Protein AF-K0IDJ7-F1 (afdb_monomer)

Foldseek 3Di:
DLVVLLVQLLVLLVQLLVQADPPHDPVSVVCCVVRNDLVNSVVSNVVSVVVPDDLVSSVVSLVCCVDPPVNVVSVVDPSSVVRSVVSVCVSVCVVVVVVVVVVVVVVVVVVVPDDD

Secondary structure (DSSP, 8-state):
-HHHHHHHHHHHHHHHHH---TT--HHHHHHHHHH-SHHHHHHHHHHHHHTT--HHHHHHHHHHHHH-GGGHHHHH-HHHHHHHHHHHHHHHTHHHHHHHHHHHHHHHHTGGG---

Solvent-accessible surface area (backbone atoms only — not comparable to full-atom values): 6571 Å² total; per-residue (Å²): 112,49,68,58,38,54,54,48,42,52,52,44,51,53,52,40,27,65,57,77,61,93,84,52,49,76,65,53,52,54,48,38,74,74,54,45,42,70,72,48,41,51,54,50,43,53,52,31,36,77,60,68,42,50,72,67,58,55,52,50,48,52,51,44,54,76,66,40,76,94,33,50,73,51,65,72,33,65,67,24,44,52,44,47,49,56,50,49,36,61,71,73,39,53,58,62,51,51,55,53,48,49,53,53,54,52,64,52,55,63,63,73,69,69,76,131

Structure (mmCIF, N/CA/C/O backbone):
data_AF-K0IDJ7-F1
#
_entry.id   AF-K0IDJ7-F1
#
loop_
_atom_site.group_PDB
_atom_site.id
_atom_site.type_symbol
_atom_site.label_atom_id
_atom_site.label_alt_id
_atom_site.label_comp_id
_atom_site.label_asym_id
_atom_site.label_entity_id
_atom_site.label_seq_id
_atom_site.pdbx_PDB_ins_code
_atom_site.Cartn_x
_atom_site.Cartn_y
_atom_site.Cartn_z
_atom_site.occupancy
_atom_site.B_iso_or_equiv
_atom_site.auth_seq_id
_atom_site.auth_comp_id
_atom_site.auth_asym_id
_atom_site.auth_atom_id
_atom_site.pdbx_PDB_model_num
ATOM 1 N N . MET A 1 1 ? 12.637 -15.366 -9.726 1.00 86.69 1 MET A N 1
ATOM 2 C CA . MET A 1 1 ? 12.960 -14.101 -9.028 1.00 86.69 1 MET A CA 1
ATOM 3 C C . MET A 1 1 ? 11.822 -13.086 -9.115 1.00 86.69 1 MET A C 1
ATOM 5 O O . MET A 1 1 ? 11.269 -12.787 -8.072 1.00 86.69 1 MET A O 1
ATOM 9 N N . LYS A 1 2 ? 11.365 -12.645 -10.300 1.00 92.25 2 LYS A N 1
ATOM 10 C CA . LYS A 1 2 ? 10.222 -11.705 -10.437 1.00 92.25 2 LYS A CA 1
ATOM 11 C C . LYS A 1 2 ? 8.928 -12.134 -9.718 1.00 92.25 2 LYS A C 1
ATOM 13 O O . LYS A 1 2 ? 8.312 -11.321 -9.044 1.00 92.25 2 LYS A O 1
ATOM 18 N N . ALA A 1 3 ? 8.552 -13.414 -9.793 1.00 94.44 3 ALA A N 1
ATOM 19 C CA . ALA A 1 3 ? 7.359 -13.933 -9.110 1.00 94.44 3 ALA A CA 1
ATOM 20 C C . ALA A 1 3 ? 7.382 -13.703 -7.586 1.00 94.44 3 ALA A C 1
ATOM 22 O O . ALA A 1 3 ? 6.355 -13.385 -6.996 1.00 94.44 3 ALA A O 1
ATOM 23 N N . TRP A 1 4 ? 8.565 -13.798 -6.969 1.00 96.88 4 TRP A N 1
ATOM 24 C CA . TRP A 1 4 ? 8.740 -13.502 -5.548 1.00 96.88 4 TRP A CA 1
ATOM 25 C C . TRP A 1 4 ? 8.500 -12.016 -5.252 1.00 96.88 4 TRP A C 1
ATOM 27 O O . TRP A 1 4 ? 7.821 -11.694 -4.284 1.00 96.88 4 TRP A O 1
ATOM 37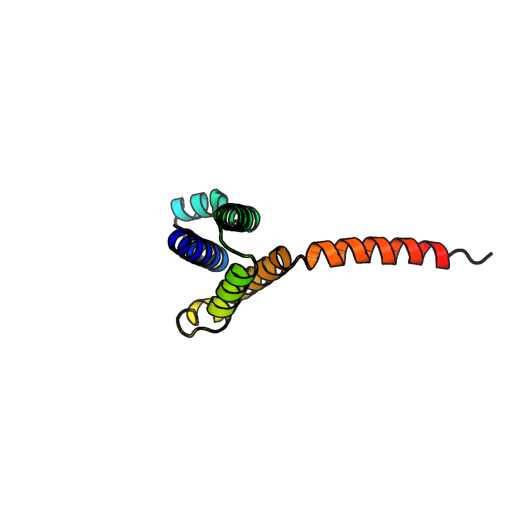 N N . HIS A 1 5 ? 8.985 -11.117 -6.116 1.00 96.94 5 HIS A N 1
ATOM 38 C CA . HIS A 1 5 ? 8.742 -9.677 -5.985 1.00 96.94 5 HIS A CA 1
ATOM 39 C C . HIS A 1 5 ? 7.260 -9.318 -6.170 1.00 96.94 5 HIS A C 1
ATOM 41 O O . HIS A 1 5 ? 6.736 -8.508 -5.415 1.00 96.94 5 HIS A O 1
ATOM 47 N N . LEU A 1 6 ? 6.545 -9.960 -7.102 1.00 97.44 6 LEU A N 1
ATOM 48 C CA . LEU A 1 6 ? 5.096 -9.762 -7.260 1.00 97.44 6 LEU A CA 1
ATOM 49 C C . LEU A 1 6 ? 4.315 -10.202 -6.014 1.00 97.44 6 LEU A C 1
ATOM 51 O O . LEU A 1 6 ? 3.447 -9.476 -5.530 1.00 97.44 6 LEU A O 1
ATOM 55 N N . GLU A 1 7 ? 4.659 -11.363 -5.453 1.00 97.50 7 GLU A N 1
ATOM 56 C CA . GLU A 1 7 ? 4.070 -11.835 -4.197 1.00 97.50 7 GLU A CA 1
ATOM 57 C C . GLU A 1 7 ? 4.396 -10.885 -3.031 1.00 97.50 7 GLU A C 1
ATOM 59 O O . GLU A 1 7 ? 3.547 -10.608 -2.179 1.00 97.50 7 GLU A O 1
ATOM 64 N N . HIS A 1 8 ? 5.621 -10.358 -2.995 1.00 97.62 8 HIS A N 1
ATOM 65 C CA . HIS A 1 8 ? 6.058 -9.412 -1.977 1.00 97.62 8 HIS A CA 1
ATOM 66 C C . HIS A 1 8 ? 5.314 -8.069 -2.066 1.00 97.62 8 HIS A C 1
ATOM 68 O O . HIS A 1 8 ? 4.894 -7.542 -1.030 1.00 97.62 8 HIS A O 1
ATOM 74 N N . VAL A 1 9 ? 5.060 -7.561 -3.277 1.00 97.62 9 VAL A N 1
ATOM 75 C CA . VAL A 1 9 ? 4.222 -6.373 -3.507 1.00 97.62 9 VAL A CA 1
ATOM 76 C C . VAL A 1 9 ? 2.812 -6.603 -2.974 1.00 97.62 9 VAL A C 1
ATOM 78 O O . VAL A 1 9 ? 2.331 -5.804 -2.171 1.00 97.62 9 VAL A O 1
ATOM 81 N N . GLU A 1 10 ? 2.168 -7.716 -3.338 1.00 97.62 10 GLU A N 1
ATOM 82 C CA . GLU A 1 10 ? 0.815 -8.031 -2.864 1.00 97.62 10 GLU A CA 1
ATOM 83 C C . GLU A 1 10 ? 0.757 -8.103 -1.330 1.00 97.62 10 GLU A C 1
ATOM 85 O O . GLU A 1 10 ? -0.087 -7.452 -0.710 1.00 97.62 10 GLU A O 1
ATOM 90 N N . LYS A 1 11 ? 1.708 -8.792 -0.685 1.00 96.62 11 LYS A N 1
ATOM 91 C CA . LYS A 1 11 ? 1.800 -8.851 0.787 1.00 96.62 11 LYS A CA 1
ATOM 92 C C . LYS A 1 11 ? 2.016 -7.481 1.420 1.00 96.62 11 LYS A C 1
ATOM 94 O O . LYS A 1 11 ? 1.413 -7.178 2.453 1.00 96.62 11 LYS A O 1
ATOM 99 N N . THR A 1 12 ? 2.872 -6.659 0.822 1.00 96.69 12 THR A N 1
ATOM 100 C CA . THR A 1 12 ? 3.170 -5.310 1.310 1.00 96.69 12 THR A CA 1
ATOM 101 C C . THR A 1 12 ? 1.919 -4.437 1.278 1.00 96.69 12 THR A C 1
ATOM 103 O O . THR A 1 12 ? 1.613 -3.789 2.284 1.00 96.69 12 THR A O 1
ATOM 106 N N . ILE A 1 13 ? 1.175 -4.461 0.167 1.00 96.25 13 ILE A N 1
ATOM 107 C CA . ILE A 1 13 ? -0.076 -3.710 0.009 1.00 96.25 13 ILE A CA 1
ATOM 108 C C . ILE A 1 13 ? -1.115 -4.210 1.013 1.00 96.25 13 ILE A C 1
ATOM 110 O O . ILE A 1 13 ? -1.653 -3.411 1.774 1.00 96.25 13 ILE A O 1
ATOM 114 N N . VAL A 1 14 ? -1.344 -5.527 1.086 1.00 95.25 14 VAL A N 1
ATOM 115 C CA . VAL A 1 14 ? -2.327 -6.125 2.005 1.00 95.25 14 VAL A CA 1
ATOM 116 C C . VAL A 1 14 ? -2.022 -5.771 3.461 1.00 95.25 14 VAL A C 1
ATOM 118 O O . VAL A 1 14 ? -2.927 -5.439 4.225 1.00 95.25 14 VAL A O 1
ATOM 121 N N . ARG A 1 15 ? -0.749 -5.798 3.867 1.00 93.88 15 ARG A N 1
ATOM 122 C CA . ARG A 1 15 ? -0.355 -5.399 5.223 1.00 93.88 15 ARG A CA 1
ATOM 123 C C . ARG A 1 15 ? -0.633 -3.921 5.487 1.00 93.88 15 ARG A C 1
ATOM 125 O O . ARG A 1 15 ? -1.060 -3.578 6.583 1.00 93.88 15 ARG A O 1
ATOM 132 N N . PHE A 1 16 ? -0.358 -3.056 4.514 1.00 95.06 16 PHE A N 1
ATOM 133 C CA . PHE A 1 16 ? -0.601 -1.624 4.646 1.00 95.06 16 PHE A CA 1
ATOM 134 C C . PHE A 1 16 ? -2.099 -1.314 4.787 1.00 95.06 16 PHE A C 1
ATOM 136 O O . PHE A 1 16 ? -2.488 -0.633 5.733 1.00 95.06 16 PHE A O 1
ATOM 143 N N . ILE A 1 17 ? -2.943 -1.865 3.910 1.00 94.75 17 ILE A N 1
ATOM 144 C CA . ILE A 1 17 ? -4.391 -1.592 3.920 1.00 94.75 17 ILE A CA 1
ATOM 145 C C . ILE A 1 17 ? -5.097 -2.190 5.138 1.00 94.75 17 ILE A C 1
ATOM 147 O O . ILE A 1 17 ? -6.007 -1.563 5.672 1.00 94.75 17 ILE A O 1
ATOM 151 N N . LYS A 1 18 ? -4.644 -3.354 5.633 1.00 91.81 18 LYS A N 1
ATOM 152 C CA . LYS A 1 18 ? -5.176 -3.960 6.866 1.00 91.81 18 LYS A CA 1
ATOM 153 C C . LYS A 1 18 ? -5.040 -3.044 8.079 1.00 91.81 18 LYS A C 1
ATOM 155 O O . LYS A 1 18 ? -5.835 -3.157 9.007 1.00 91.81 18 LYS A O 1
ATOM 160 N N . GLY A 1 19 ? -4.064 -2.138 8.072 1.00 90.12 19 GLY A N 1
ATOM 161 C CA . GLY A 1 19 ? -3.873 -1.202 9.167 1.00 90.12 19 GLY A CA 1
ATOM 162 C C . GLY A 1 19 ? -3.480 -1.901 10.470 1.00 90.12 19 GLY A C 1
ATOM 163 O O . GLY A 1 19 ? -2.912 -2.996 10.483 1.00 90.12 19 GLY A O 1
ATOM 164 N N . LEU A 1 20 ? -3.770 -1.235 11.582 1.00 90.56 20 LEU A N 1
ATOM 165 C CA . LEU A 1 20 ? -3.574 -1.761 12.925 1.00 90.56 20 LEU A CA 1
ATOM 166 C C . LEU A 1 20 ? -4.935 -2.146 13.512 1.00 90.56 20 LEU A C 1
ATOM 168 O O . LEU A 1 20 ? -5.850 -1.329 13.502 1.00 90.56 20 LEU A O 1
ATOM 172 N N . SER A 1 21 ? -5.053 -3.362 14.051 1.00 86.44 21 SER A N 1
ATOM 173 C CA . SER A 1 21 ? -6.270 -3.791 14.750 1.00 86.44 21 SER A CA 1
ATOM 174 C C . SER A 1 21 ? -6.555 -2.896 15.971 1.00 86.44 21 SER A C 1
ATOM 176 O O . SER A 1 21 ? -5.603 -2.524 16.669 1.00 86.44 21 SER A O 1
ATOM 178 N N . PRO A 1 22 ? -7.827 -2.594 16.290 1.00 85.94 22 PRO A N 1
ATOM 179 C CA . PRO A 1 22 ? -8.193 -1.923 17.540 1.00 85.94 22 PRO A CA 1
ATOM 180 C C . PRO A 1 22 ? -7.639 -2.644 18.779 1.00 85.94 22 PRO A C 1
ATOM 182 O O . PRO A 1 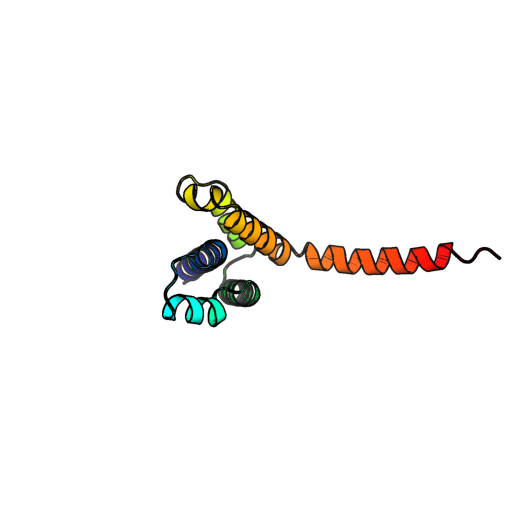22 ? -7.136 -2.006 19.705 1.00 85.94 22 PRO A O 1
ATOM 185 N N . ASP A 1 23 ? -7.622 -3.978 18.731 1.00 91.50 23 ASP A N 1
ATOM 186 C CA . ASP A 1 23 ? -7.156 -4.855 19.810 1.00 91.50 23 ASP A CA 1
ATOM 187 C C . ASP A 1 23 ? -5.661 -5.200 19.707 1.00 91.50 23 ASP A C 1
ATOM 189 O O . ASP A 1 23 ? -5.177 -6.146 20.328 1.00 91.50 23 ASP A O 1
ATOM 193 N N . ALA A 1 24 ? -4.898 -4.449 18.905 1.00 91.12 24 ALA A N 1
ATOM 194 C CA . ALA A 1 24 ? -3.498 -4.756 18.656 1.00 91.12 24 ALA A CA 1
ATOM 195 C C . ALA A 1 24 ? -2.638 -4.698 19.928 1.00 91.12 24 ALA A C 1
ATOM 197 O O . ALA A 1 24 ? -2.655 -3.735 20.713 1.00 91.12 24 ALA A O 1
ATOM 198 N N . SER A 1 25 ? -1.782 -5.705 20.062 1.00 94.38 25 SER A N 1
ATOM 199 C CA . SER A 1 25 ? -0.768 -5.800 21.103 1.00 94.38 25 SER A CA 1
ATOM 200 C C . SER A 1 25 ? 0.261 -4.666 21.013 1.00 94.38 25 SER A C 1
ATOM 202 O O . SER A 1 25 ? 0.476 -4.030 19.975 1.00 94.38 25 SER A O 1
ATOM 204 N N . SER A 1 26 ? 0.995 -4.442 22.104 1.00 94.75 26 SER A N 1
ATOM 205 C CA . SER A 1 26 ? 2.111 -3.485 22.131 1.00 94.75 26 SER A CA 1
ATOM 206 C C . SER A 1 26 ? 3.195 -3.799 21.091 1.00 94.75 26 SER A C 1
ATOM 208 O O . SER A 1 26 ? 3.864 -2.889 20.601 1.00 94.75 26 SER A O 1
ATOM 210 N N . PHE A 1 27 ? 3.382 -5.074 20.738 1.00 91.75 27 PHE A N 1
ATOM 211 C CA . PHE A 1 27 ? 4.323 -5.486 19.698 1.00 91.75 27 PHE A CA 1
ATOM 212 C C . PHE A 1 27 ? 3.835 -5.082 18.301 1.00 91.75 27 PHE A C 1
ATOM 214 O O . PHE A 1 27 ? 4.589 -4.471 17.541 1.00 91.75 27 PHE A O 1
ATOM 221 N N . GLU A 1 28 ? 2.565 -5.337 17.992 1.00 90.06 28 GLU A N 1
ATOM 222 C CA . GLU A 1 28 ? 1.945 -4.950 16.720 1.00 90.06 28 GLU A CA 1
ATOM 223 C C . GLU A 1 28 ? 1.913 -3.431 16.547 1.00 90.06 28 GLU A C 1
ATOM 225 O O . GLU A 1 28 ? 2.283 -2.934 15.487 1.00 90.06 28 GLU A O 1
ATOM 230 N N . LYS A 1 29 ? 1.608 -2.678 17.613 1.00 93.31 29 LYS A N 1
ATOM 231 C CA . LYS A 1 29 ? 1.690 -1.206 17.633 1.00 93.31 29 LYS A CA 1
ATOM 232 C C . LYS A 1 29 ? 3.085 -0.698 17.251 1.00 93.31 29 LYS A C 1
ATOM 234 O O . LYS A 1 29 ? 3.216 0.206 16.423 1.00 93.31 29 LYS A O 1
ATOM 239 N N . ARG A 1 30 ? 4.146 -1.292 17.814 1.00 91.69 30 ARG A N 1
ATOM 240 C CA . ARG A 1 30 ? 5.539 -0.936 17.475 1.00 91.69 30 ARG A CA 1
ATOM 241 C C . ARG A 1 30 ? 5.889 -1.287 16.030 1.00 91.69 30 ARG A C 1
ATOM 243 O O . ARG A 1 30 ? 6.499 -0.469 15.342 1.00 91.69 30 ARG A O 1
ATOM 250 N N . ASN A 1 31 ? 5.490 -2.468 15.561 1.00 89.62 31 ASN A N 1
ATOM 251 C CA . ASN A 1 31 ? 5.723 -2.880 14.177 1.00 89.62 31 ASN A CA 1
ATOM 252 C C . ASN A 1 31 ? 4.985 -1.983 13.187 1.00 89.62 31 ASN A C 1
ATOM 254 O O . ASN A 1 31 ? 5.570 -1.563 12.191 1.00 89.62 31 ASN A O 1
ATOM 258 N N . TYR A 1 32 ? 3.739 -1.627 13.482 1.00 90.19 32 TYR A N 1
ATOM 259 C CA . TYR A 1 32 ? 2.952 -0.733 12.648 1.00 90.19 32 TYR A CA 1
ATOM 260 C C . TYR A 1 32 ? 3.578 0.660 12.559 1.00 90.19 32 TYR A C 1
ATOM 262 O O . TYR A 1 32 ? 3.717 1.196 11.464 1.00 90.19 32 TYR A O 1
ATOM 270 N N . LYS A 1 33 ? 4.089 1.213 13.667 1.00 89.75 33 LYS A N 1
ATOM 271 C CA . LYS A 1 33 ? 4.828 2.487 13.634 1.00 89.75 33 LYS A CA 1
ATOM 272 C C . LYS A 1 33 ? 6.038 2.446 12.691 1.00 89.75 33 LYS A C 1
ATOM 274 O O . LYS A 1 33 ? 6.348 3.445 12.048 1.00 89.75 33 LYS A O 1
ATOM 279 N N . LYS A 1 34 ? 6.731 1.307 12.614 1.00 86.25 34 LYS A N 1
ATOM 280 C CA . LYS A 1 34 ? 7.936 1.152 11.789 1.00 86.25 34 LYS A CA 1
ATOM 281 C C . LYS A 1 34 ? 7.627 0.833 10.324 1.00 86.25 34 LYS A C 1
ATOM 283 O O . LYS A 1 34 ? 8.358 1.274 9.443 1.00 86.25 34 LYS A O 1
ATOM 288 N N . TYR A 1 35 ? 6.572 0.062 10.071 1.00 85.69 35 TYR A N 1
ATOM 289 C CA . TYR A 1 35 ? 6.358 -0.588 8.780 1.00 85.69 35 TYR A CA 1
ATOM 290 C C . TYR A 1 35 ? 4.962 -0.377 8.171 1.00 85.69 35 TYR A C 1
ATOM 292 O O . TYR A 1 35 ? 4.756 -0.668 6.997 1.00 85.69 35 TYR A O 1
ATOM 300 N N . GLY A 1 36 ? 3.998 0.115 8.943 1.00 89.44 36 GLY A N 1
ATOM 301 C CA . GLY A 1 36 ? 2.603 0.304 8.530 1.00 89.44 36 GLY A CA 1
ATOM 302 C C . GLY A 1 36 ? 2.317 1.633 7.833 1.00 89.44 36 GLY A C 1
ATOM 303 O O . GLY A 1 36 ? 1.162 1.961 7.597 1.00 89.44 36 GLY A O 1
ATOM 304 N N . THR A 1 37 ? 3.340 2.432 7.523 1.00 92.81 37 THR A N 1
ATOM 305 C CA . THR A 1 37 ? 3.161 3.742 6.887 1.00 92.81 37 THR A CA 1
ATOM 306 C C . THR A 1 37 ? 3.125 3.633 5.365 1.00 92.81 37 THR A C 1
ATOM 308 O O . THR A 1 37 ? 3.776 2.769 4.771 1.00 92.81 37 THR A O 1
ATOM 311 N N . ILE A 1 38 ? 2.424 4.571 4.719 1.00 94.00 38 ILE A N 1
ATOM 312 C CA . ILE A 1 38 ? 2.355 4.645 3.253 1.00 94.00 38 ILE A CA 1
ATOM 313 C C . ILE A 1 38 ? 3.743 4.827 2.628 1.00 94.00 38 ILE A C 1
ATOM 315 O O . ILE A 1 38 ? 4.085 4.157 1.661 1.00 94.00 38 ILE A O 1
ATOM 319 N N . SER A 1 39 ? 4.605 5.640 3.248 1.00 93.38 39 SER A N 1
ATOM 320 C CA . SER A 1 39 ? 5.977 5.850 2.780 1.00 93.38 39 SER A CA 1
ATOM 321 C C . SER A 1 39 ? 6.818 4.576 2.842 1.00 93.38 39 SER A C 1
ATOM 323 O O . SER A 1 39 ? 7.673 4.371 1.986 1.00 93.38 39 SER A O 1
ATOM 325 N N . TYR A 1 40 ? 6.610 3.719 3.849 1.00 94.69 40 TYR A N 1
ATOM 326 C CA . TYR A 1 40 ? 7.285 2.423 3.897 1.00 94.69 40 TYR A CA 1
ATOM 327 C C . TYR A 1 40 ? 6.753 1.490 2.806 1.00 94.69 40 TYR A C 1
ATOM 329 O O . TYR A 1 40 ? 7.547 0.863 2.110 1.00 94.69 40 TYR A O 1
ATOM 337 N N . CYS A 1 41 ? 5.429 1.434 2.631 1.00 96.25 41 CYS A N 1
ATOM 338 C CA . CYS A 1 41 ? 4.784 0.642 1.584 1.00 96.25 41 CYS A CA 1
ATOM 339 C C . CYS A 1 41 ? 5.315 1.011 0.190 1.00 96.25 41 CYS A C 1
ATOM 341 O O . CYS A 1 41 ? 5.803 0.135 -0.520 1.00 96.25 41 CYS A O 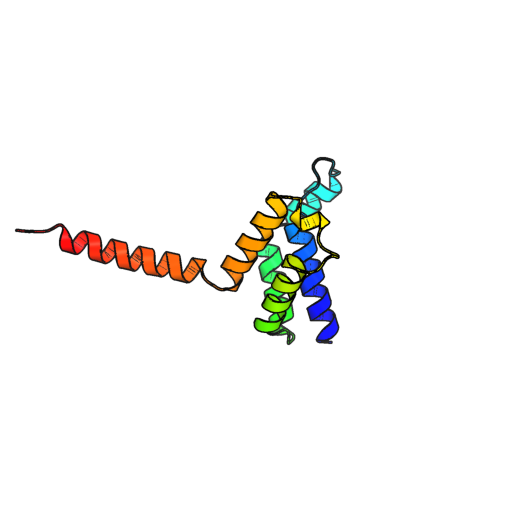1
ATOM 343 N N . ILE A 1 42 ? 5.343 2.303 -0.149 1.00 95.75 42 ILE A N 1
ATOM 344 C CA . ILE A 1 42 ? 5.875 2.797 -1.426 1.00 95.75 42 ILE A CA 1
ATOM 345 C C . ILE A 1 42 ? 7.343 2.417 -1.605 1.00 95.75 42 ILE A C 1
ATOM 347 O O . ILE A 1 42 ? 7.701 1.890 -2.649 1.00 95.75 42 ILE A O 1
ATOM 351 N N . LYS A 1 43 ? 8.190 2.591 -0.583 1.00 95.44 43 LYS A N 1
ATOM 352 C CA . LYS A 1 43 ? 9.612 2.215 -0.673 1.00 95.44 43 LYS A CA 1
ATOM 353 C C . LYS A 1 43 ? 9.827 0.728 -0.959 1.00 95.44 43 LYS A C 1
ATOM 355 O O . LYS A 1 43 ? 10.796 0.380 -1.627 1.00 95.44 43 LYS A O 1
ATOM 360 N N . GLN A 1 44 ? 8.978 -0.151 -0.423 1.00 96.38 44 GLN A N 1
ATOM 361 C CA . GLN A 1 44 ? 9.045 -1.584 -0.731 1.00 96.38 44 GLN A CA 1
ATOM 362 C C . GLN A 1 44 ? 8.612 -1.855 -2.173 1.00 96.38 44 GLN A C 1
ATOM 364 O O . GLN A 1 44 ? 9.342 -2.517 -2.899 1.00 96.38 44 GLN A O 1
ATOM 369 N N . ILE A 1 45 ? 7.507 -1.253 -2.620 1.00 96.00 45 ILE A N 1
ATOM 370 C CA . ILE A 1 45 ? 7.047 -1.373 -4.010 1.00 96.00 45 ILE A CA 1
ATOM 371 C C . ILE A 1 45 ? 8.116 -0.860 -4.985 1.00 96.00 45 ILE A C 1
ATOM 373 O O . ILE A 1 45 ? 8.444 -1.541 -5.947 1.00 96.00 45 ILE A O 1
ATOM 377 N N . GLU A 1 46 ? 8.730 0.295 -4.718 1.00 95.00 46 GLU A N 1
ATOM 378 C CA . GLU A 1 46 ? 9.831 0.836 -5.525 1.00 95.00 46 GLU A CA 1
ATOM 379 C C . GLU A 1 46 ? 11.052 -0.091 -5.551 1.00 95.00 46 GLU A C 1
ATOM 381 O O . GLU A 1 46 ? 11.740 -0.186 -6.568 1.00 95.00 46 GLU A O 1
ATOM 386 N N . TYR A 1 47 ? 11.347 -0.764 -4.435 1.00 95.50 47 TYR A N 1
ATOM 387 C CA . TYR A 1 47 ? 12.394 -1.777 -4.391 1.00 95.50 47 TYR A CA 1
ATOM 388 C C . TYR A 1 47 ? 12.041 -2.948 -5.310 1.00 95.50 47 TYR A C 1
ATOM 390 O O . TYR A 1 47 ? 12.854 -3.300 -6.158 1.00 95.50 47 TYR A O 1
ATOM 398 N N . ASP A 1 48 ? 10.833 -3.497 -5.214 1.00 97.00 48 ASP A N 1
ATOM 399 C CA . ASP A 1 48 ? 10.376 -4.589 -6.078 1.00 97.00 48 ASP A CA 1
ATOM 400 C C . ASP A 1 48 ? 10.345 -4.178 -7.561 1.00 97.00 48 ASP A C 1
ATOM 402 O O . ASP A 1 48 ? 10.746 -4.953 -8.433 1.00 97.00 48 ASP A O 1
ATOM 406 N N . MET A 1 49 ? 9.992 -2.922 -7.854 1.00 93.75 49 MET A N 1
ATOM 407 C CA . MET A 1 49 ? 10.037 -2.375 -9.211 1.00 93.75 49 MET A CA 1
ATOM 408 C C . MET A 1 49 ? 11.457 -2.337 -9.782 1.00 93.75 49 MET A C 1
ATOM 410 O O . MET A 1 49 ? 11.682 -2.714 -10.930 1.00 93.75 49 MET A O 1
ATOM 414 N N . LYS A 1 50 ? 12.455 -1.975 -8.964 1.00 92.50 50 LYS A N 1
ATOM 415 C CA . LYS A 1 50 ? 13.876 -2.042 -9.359 1.00 92.50 50 LYS A CA 1
ATOM 416 C C . LYS A 1 50 ? 14.358 -3.468 -9.644 1.00 92.50 50 LYS A C 1
ATOM 418 O O . LYS A 1 50 ? 15.397 -3.625 -10.277 1.00 92.50 50 LYS A O 1
ATOM 423 N N . HIS A 1 51 ? 13.622 -4.486 -9.200 1.00 93.06 51 HIS A N 1
ATOM 424 C CA . HIS A 1 51 ? 13.947 -5.900 -9.400 1.00 93.06 51 HIS A CA 1
ATOM 425 C C . HIS A 1 51 ? 13.025 -6.591 -10.423 1.00 93.06 51 HIS A C 1
ATOM 427 O O . HIS A 1 51 ? 12.963 -7.822 -10.484 1.00 93.06 51 HIS A O 1
ATOM 433 N N . GLY A 1 52 ? 12.352 -5.805 -11.272 1.00 90.75 52 GLY A N 1
ATOM 434 C CA . GLY A 1 52 ? 11.655 -6.295 -12.462 1.00 90.75 52 GLY A CA 1
ATOM 435 C C . GLY A 1 52 ? 10.136 -6.381 -12.346 1.00 90.75 52 GLY A C 1
ATOM 436 O O . GLY A 1 52 ? 9.513 -6.969 -13.229 1.00 90.75 52 GLY A O 1
ATOM 437 N N . VAL A 1 53 ? 9.540 -5.828 -11.285 1.00 95.06 53 VAL A N 1
ATOM 438 C CA . VAL A 1 53 ? 8.091 -5.590 -11.236 1.00 95.06 53 VAL A CA 1
ATOM 439 C C . VAL A 1 53 ? 7.755 -4.313 -12.005 1.00 95.06 53 VAL A C 1
ATOM 441 O O . VAL A 1 53 ? 8.307 -3.247 -11.743 1.00 95.06 53 VAL A O 1
ATOM 444 N N . ASP A 1 54 ? 6.818 -4.398 -12.935 1.00 94.12 54 ASP A N 1
ATOM 445 C CA . ASP A 1 54 ? 6.369 -3.240 -13.694 1.00 94.12 54 ASP A CA 1
ATOM 446 C C . ASP A 1 54 ? 5.262 -2.488 -12.959 1.00 94.12 54 ASP A C 1
ATOM 448 O O . ASP A 1 54 ? 4.453 -3.059 -12.224 1.00 94.12 54 ASP A O 1
ATOM 452 N N . LYS A 1 55 ? 5.174 -1.175 -13.202 1.00 93.75 55 LYS A N 1
ATOM 453 C CA . LYS A 1 55 ? 4.115 -0.338 -12.619 1.00 93.75 55 LYS A CA 1
ATOM 454 C C . LYS A 1 55 ? 2.720 -0.878 -12.957 1.00 93.75 55 LYS A C 1
ATOM 456 O O . LYS A 1 55 ? 1.838 -0.840 -12.109 1.00 93.75 55 LYS A O 1
ATOM 461 N N . THR A 1 56 ? 2.518 -1.390 -14.169 1.00 95.25 56 THR A N 1
ATOM 462 C CA . THR A 1 56 ? 1.246 -1.988 -14.600 1.00 95.25 56 THR A CA 1
ATOM 463 C C . THR A 1 56 ? 0.868 -3.200 -13.755 1.00 95.25 56 THR A C 1
ATOM 465 O O . THR A 1 56 ? -0.283 -3.302 -13.351 1.00 95.25 56 THR A O 1
ATOM 468 N N . GLU A 1 57 ? 1.830 -4.053 -13.401 1.00 95.62 57 GLU A N 1
ATOM 469 C CA . GLU A 1 57 ? 1.599 -5.220 -12.541 1.00 95.62 57 GLU A CA 1
ATOM 470 C C . GLU A 1 57 ? 1.229 -4.795 -11.115 1.00 95.62 57 GLU A C 1
ATOM 472 O O . GLU A 1 57 ? 0.339 -5.377 -10.497 1.00 95.62 57 GLU A O 1
ATOM 477 N N . VAL A 1 58 ? 1.844 -3.723 -10.599 1.00 96.44 58 VAL A N 1
ATOM 478 C CA . VAL A 1 58 ? 1.438 -3.127 -9.314 1.00 96.44 58 VAL A CA 1
ATOM 479 C C . VAL A 1 58 ? -0.019 -2.651 -9.377 1.00 96.44 58 VAL A C 1
ATOM 481 O O . VAL A 1 58 ? -0.796 -2.928 -8.461 1.00 96.44 58 VAL A O 1
ATOM 484 N N . MET A 1 59 ? -0.418 -1.980 -10.463 1.00 95.88 59 MET A N 1
ATOM 485 C CA . MET A 1 59 ? -1.807 -1.540 -10.651 1.00 95.88 59 MET A CA 1
ATOM 486 C C . MET A 1 59 ? -2.778 -2.722 -10.793 1.00 95.88 59 MET A C 1
ATOM 488 O O . MET A 1 59 ? -3.893 -2.672 -10.275 1.00 95.88 59 MET A O 1
ATOM 492 N N . GLU A 1 60 ? -2.366 -3.812 -11.441 1.00 96.56 60 GLU A N 1
ATOM 493 C CA . GLU A 1 60 ? -3.156 -5.045 -11.523 1.00 96.56 60 GLU A CA 1
ATOM 494 C C . GLU A 1 60 ? -3.348 -5.696 -10.150 1.00 96.56 60 GLU A C 1
ATOM 496 O O . GLU A 1 60 ? -4.452 -6.148 -9.842 1.00 96.56 60 GLU A O 1
ATOM 501 N N . ILE A 1 61 ? -2.324 -5.687 -9.290 1.00 96.81 61 ILE A N 1
ATOM 502 C CA . ILE A 1 61 ? -2.432 -6.156 -7.902 1.00 96.81 61 ILE A CA 1
ATOM 503 C C . ILE A 1 61 ? 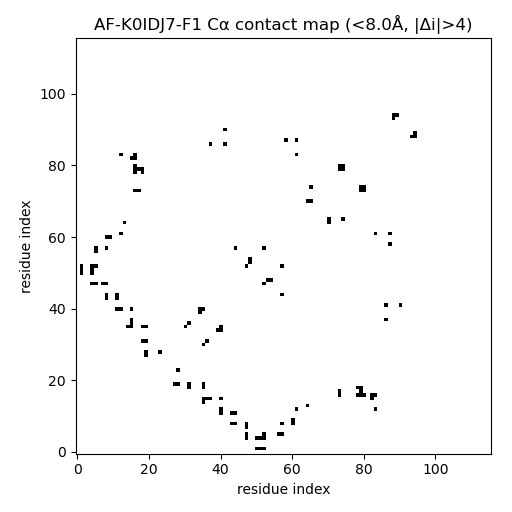-3.416 -5.283 -7.110 1.00 96.81 61 ILE A C 1
ATOM 505 O O . ILE A 1 61 ? -4.285 -5.821 -6.421 1.00 96.81 61 ILE A O 1
ATOM 509 N N . LEU A 1 62 ? -3.345 -3.953 -7.232 1.00 96.06 62 LEU A N 1
ATOM 510 C CA . LEU A 1 62 ? -4.307 -3.043 -6.590 1.00 96.06 62 LEU A CA 1
ATOM 511 C C . LEU A 1 62 ? -5.742 -3.336 -7.051 1.00 96.06 62 LEU A C 1
ATOM 513 O O . LEU A 1 62 ? -6.646 -3.502 -6.227 1.00 96.06 62 LEU A O 1
ATOM 517 N N . ARG A 1 63 ? -5.946 -3.502 -8.363 1.00 95.69 63 ARG A N 1
ATOM 518 C CA . ARG A 1 63 ? -7.246 -3.863 -8.944 1.00 95.69 63 ARG A CA 1
ATOM 519 C C . ARG A 1 63 ? -7.735 -5.228 -8.459 1.00 95.69 63 ARG A C 1
ATOM 521 O O . ARG A 1 63 ? -8.917 -5.376 -8.146 1.00 95.69 63 ARG A O 1
ATOM 528 N N . LYS A 1 64 ? -6.846 -6.221 -8.365 1.00 96.06 64 LYS A N 1
ATOM 529 C CA . LYS A 1 64 ? -7.150 -7.549 -7.813 1.00 96.06 64 LYS A CA 1
ATOM 530 C C . LYS A 1 64 ? -7.648 -7.427 -6.376 1.00 96.06 64 LYS A C 1
ATOM 532 O O . LYS A 1 64 ? -8.698 -7.978 -6.066 1.00 96.06 64 LYS A O 1
ATOM 537 N N . ILE A 1 65 ? -6.957 -6.671 -5.525 1.00 95.12 65 ILE A N 1
ATOM 538 C CA . ILE A 1 65 ? -7.372 -6.435 -4.133 1.00 95.12 65 ILE A CA 1
ATOM 539 C C . ILE A 1 65 ? -8.752 -5.764 -4.075 1.00 95.12 65 ILE A C 1
ATOM 541 O O . ILE A 1 65 ? -9.611 -6.138 -3.273 1.00 95.12 65 ILE A O 1
ATOM 545 N N . ARG A 1 66 ? -9.005 -4.823 -4.986 1.00 93.75 66 ARG A N 1
ATOM 546 C CA . ARG A 1 66 ? -10.266 -4.082 -5.058 1.00 93.75 66 ARG A CA 1
ATOM 547 C C . ARG A 1 66 ? -11.462 -4.915 -5.524 1.00 93.75 66 ARG A C 1
ATOM 549 O O . ARG A 1 66 ? -12.588 -4.587 -5.169 1.00 93.75 66 ARG A O 1
ATOM 556 N N . LEU A 1 67 ? -11.254 -5.970 -6.310 1.00 94.38 67 LEU A N 1
ATOM 557 C CA . LEU A 1 67 ? -12.353 -6.690 -6.972 1.00 94.38 67 LEU A CA 1
ATOM 558 C C . LEU A 1 67 ? -12.487 -8.154 -6.545 1.00 94.38 67 LEU A C 1
ATOM 560 O O . LEU A 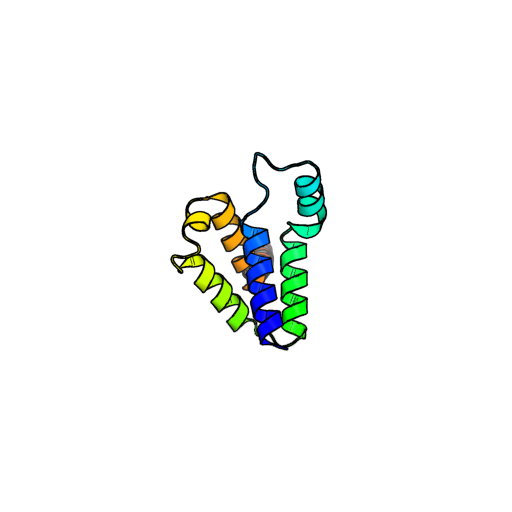1 67 ? -13.593 -8.692 -6.540 1.00 94.38 67 LEU A O 1
ATOM 564 N N . ALA A 1 68 ? -11.391 -8.821 -6.192 1.00 95.00 68 ALA A N 1
ATOM 565 C CA . ALA A 1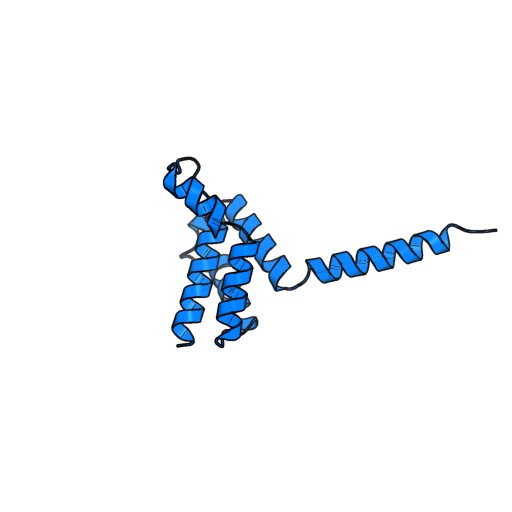 68 ? -11.409 -10.259 -5.974 1.00 95.00 68 ALA A CA 1
ATOM 566 C C . ALA A 1 68 ? -12.138 -10.635 -4.672 1.00 95.00 68 ALA A C 1
ATOM 568 O O . ALA A 1 68 ? -12.041 -9.960 -3.643 1.00 95.00 68 ALA A O 1
ATOM 569 N N . ALA A 1 69 ? -12.905 -11.726 -4.712 1.00 93.38 69 ALA A N 1
ATOM 570 C CA . ALA A 1 69 ? -13.754 -12.159 -3.600 1.00 93.38 69 ALA A CA 1
ATOM 571 C C . ALA A 1 69 ? -12.964 -12.493 -2.321 1.00 93.38 69 ALA A C 1
ATOM 573 O O . ALA A 1 69 ? -13.465 -12.286 -1.222 1.00 93.38 69 ALA A O 1
ATOM 574 N N . ASN A 1 70 ? -11.711 -12.933 -2.457 1.00 92.81 70 ASN A N 1
ATOM 575 C CA . ASN A 1 70 ? -10.818 -13.260 -1.342 1.00 92.81 70 ASN A CA 1
ATOM 576 C C . ASN A 1 70 ? -10.369 -12.044 -0.509 1.00 92.81 70 ASN A C 1
ATOM 578 O O . ASN A 1 70 ? -9.752 -12.239 0.531 1.00 92.81 70 ASN A O 1
ATOM 582 N N . TYR A 1 71 ? -10.673 -10.823 -0.957 1.00 93.44 71 TYR A N 1
ATOM 583 C CA . TYR A 1 71 ? -10.417 -9.569 -0.240 1.00 93.44 71 TYR A CA 1
ATOM 584 C C . TYR A 1 71 ? -11.710 -8.854 0.183 1.00 93.44 71 TYR A C 1
ATOM 586 O O . TYR A 1 71 ? -11.717 -7.647 0.428 1.00 93.44 71 T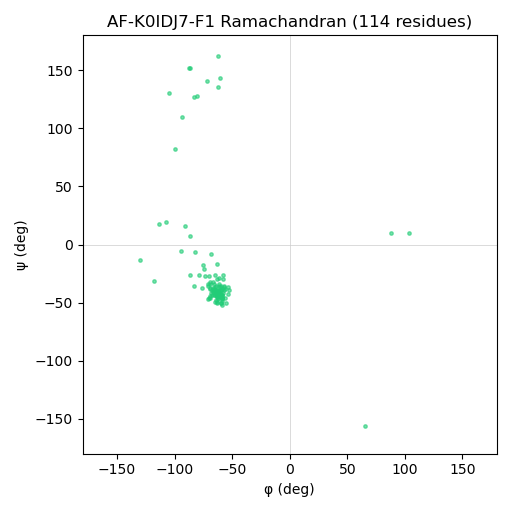YR A O 1
ATOM 594 N N . ALA A 1 72 ? -12.841 -9.570 0.206 1.00 92.12 72 ALA A N 1
ATOM 595 C CA . ALA A 1 72 ? -14.135 -8.993 0.569 1.00 92.12 72 ALA A CA 1
ATOM 596 C C . ALA A 1 72 ? -14.167 -8.441 2.001 1.00 92.12 72 ALA A C 1
ATOM 598 O O . ALA A 1 72 ? -14.805 -7.419 2.235 1.00 92.12 72 ALA A O 1
ATOM 599 N N . ASP A 1 73 ? -13.444 -9.073 2.924 1.00 90.94 73 ASP A N 1
ATOM 600 C CA . ASP A 1 73 ? -13.246 -8.620 4.302 1.00 90.94 73 ASP A CA 1
ATOM 601 C C . ASP A 1 73 ? -12.599 -7.228 4.361 1.00 90.94 73 ASP A C 1
ATOM 603 O O . ASP A 1 73 ? -13.070 -6.348 5.080 1.00 90.94 73 ASP A O 1
ATOM 607 N N . LEU A 1 74 ? -11.575 -6.987 3.539 1.00 89.50 74 LEU A N 1
ATOM 608 C CA . LEU A 1 74 ? -10.891 -5.693 3.476 1.00 89.50 74 LEU A CA 1
ATOM 609 C C . LEU A 1 74 ? -11.802 -4.590 2.935 1.00 89.50 74 LEU A C 1
ATOM 611 O O . LEU A 1 74 ? -11.704 -3.451 3.375 1.00 89.50 74 LEU A O 1
ATOM 615 N N . ARG A 1 75 ? -12.725 -4.919 2.028 1.00 88.38 75 ARG A N 1
ATOM 616 C CA . ARG A 1 75 ? -13.679 -3.946 1.468 1.00 88.38 75 ARG A CA 1
ATOM 617 C C . ARG A 1 75 ? -14.793 -3.545 2.425 1.00 88.38 75 ARG A C 1
ATOM 619 O O . ARG A 1 75 ? -15.398 -2.499 2.228 1.00 88.38 75 ARG A O 1
ATOM 626 N N . GLN A 1 76 ? -15.076 -4.359 3.438 1.00 89.50 76 GLN A N 1
ATOM 627 C CA . GLN A 1 76 ? -16.043 -4.007 4.480 1.00 89.50 76 GLN A CA 1
ATOM 628 C C . GLN A 1 76 ? -15.472 -2.982 5.469 1.00 89.50 76 GLN A C 1
ATOM 630 O O . GLN A 1 76 ? -16.227 -2.325 6.181 1.00 89.50 76 GLN A O 1
ATOM 635 N N . ASN A 1 77 ? -14.146 -2.819 5.503 1.00 91.12 77 ASN A N 1
ATOM 636 C CA . ASN A 1 77 ? -13.474 -1.845 6.346 1.00 91.12 77 ASN A CA 1
ATOM 637 C C . ASN A 1 77 ? -13.231 -0.539 5.570 1.00 91.12 77 ASN A C 1
ATOM 639 O O . ASN A 1 77 ? -12.371 -0.477 4.691 1.00 91.12 77 ASN A O 1
ATOM 643 N N . ALA A 1 78 ? -13.959 0.519 5.937 1.00 92.56 78 ALA A N 1
ATOM 644 C CA . ALA A 1 78 ? -13.852 1.833 5.302 1.00 92.56 78 ALA A CA 1
ATOM 645 C C . ALA A 1 78 ? -12.424 2.406 5.341 1.00 92.56 78 ALA A C 1
ATOM 647 O O . ALA A 1 78 ? -11.953 2.938 4.339 1.00 92.56 78 ALA A O 1
ATOM 648 N N . GLU A 1 79 ? -11.692 2.231 6.446 1.00 92.00 79 GLU A N 1
ATOM 649 C CA . GLU A 1 79 ? -10.310 2.712 6.530 1.00 92.00 79 GLU A CA 1
ATOM 650 C C . GLU A 1 79 ? -9.362 1.920 5.620 1.00 92.00 79 GLU A C 1
ATOM 652 O O . GLU A 1 79 ? -8.366 2.453 5.132 1.00 92.00 79 GLU A O 1
ATOM 657 N N . ALA A 1 80 ? -9.620 0.626 5.410 1.00 93.50 80 ALA A N 1
ATOM 658 C CA . ALA A 1 80 ? -8.814 -0.183 4.499 1.00 93.50 80 ALA A CA 1
ATOM 659 C C . ALA A 1 80 ? -9.033 0.243 3.041 1.00 93.50 80 ALA A C 1
ATOM 661 O O . ALA A 1 80 ? -8.070 0.301 2.273 1.00 93.50 80 ALA A O 1
ATOM 662 N N . VAL A 1 81 ? -10.272 0.594 2.684 1.00 94.50 81 VAL A N 1
ATOM 663 C CA . VAL A 1 81 ? -10.612 1.173 1.377 1.00 94.50 81 VAL A CA 1
ATOM 664 C C . VAL A 1 81 ? -9.935 2.534 1.191 1.00 94.50 81 VAL A C 1
ATOM 666 O O . VAL A 1 81 ? -9.257 2.724 0.185 1.00 94.50 81 VAL A O 1
ATOM 669 N N . GLU A 1 82 ? -10.011 3.428 2.181 1.00 94.50 82 GLU A N 1
ATOM 670 C CA . GLU A 1 82 ? -9.347 4.742 2.143 1.00 94.50 82 GLU A CA 1
ATOM 671 C C . GLU A 1 82 ? -7.822 4.606 1.977 1.00 94.50 82 GLU A C 1
ATOM 673 O O . GLU A 1 82 ? -7.196 5.290 1.164 1.00 94.50 82 GLU A O 1
ATOM 678 N N . ARG A 1 83 ? -7.194 3.676 2.712 1.00 95.31 83 ARG A N 1
ATOM 679 C CA . ARG A 1 83 ? -5.758 3.388 2.568 1.00 95.31 83 ARG A CA 1
ATOM 680 C C . ARG A 1 83 ? -5.424 2.884 1.165 1.00 95.31 83 ARG A C 1
ATOM 682 O O . ARG A 1 83 ? -4.404 3.297 0.614 1.00 95.31 83 ARG A O 1
ATOM 689 N N . LEU A 1 84 ? -6.249 2.002 0.598 1.00 95.88 84 LEU A N 1
ATOM 690 C CA . LEU A 1 84 ? -6.053 1.477 -0.753 1.00 95.88 84 LEU A CA 1
ATOM 691 C C . LEU A 1 84 ? -6.128 2.594 -1.804 1.00 95.88 84 LEU A C 1
ATOM 693 O O . LEU A 1 84 ? -5.237 2.678 -2.646 1.00 95.88 84 LEU A O 1
ATOM 697 N N . GLU A 1 85 ? -7.131 3.470 -1.714 1.00 94.88 85 GLU A N 1
ATOM 698 C CA . GLU A 1 85 ? -7.297 4.637 -2.597 1.00 94.88 85 GLU A CA 1
ATOM 699 C C . GLU A 1 85 ? -6.104 5.582 -2.510 1.00 94.88 85 GLU A C 1
ATOM 701 O O . GLU A 1 85 ? -5.463 5.876 -3.515 1.00 94.88 85 GLU A O 1
ATOM 706 N N . ARG A 1 86 ? -5.708 5.953 -1.291 1.00 94.75 86 ARG A N 1
ATOM 707 C CA . ARG A 1 86 ? -4.556 6.829 -1.076 1.00 94.75 86 ARG A CA 1
ATOM 708 C C . ARG A 1 86 ? -3.263 6.254 -1.662 1.00 94.75 86 ARG A C 1
ATOM 710 O O . ARG A 1 86 ? -2.421 7.001 -2.160 1.00 94.75 86 ARG A O 1
ATOM 717 N N . LEU A 1 87 ? -3.061 4.939 -1.568 1.00 95.38 87 LEU A N 1
ATOM 718 C CA . LEU A 1 87 ? -1.896 4.285 -2.165 1.00 95.38 87 LEU A CA 1
ATOM 719 C C . LEU A 1 87 ? -1.952 4.324 -3.697 1.00 95.38 87 LEU A C 1
ATOM 721 O O . LEU A 1 87 ? -0.939 4.614 -4.335 1.00 95.38 87 LEU A O 1
ATOM 725 N N . GLU A 1 88 ? -3.122 4.054 -4.273 1.00 94.19 88 GLU A N 1
ATOM 726 C CA . GLU A 1 88 ? -3.366 4.125 -5.714 1.00 94.19 88 GLU A CA 1
ATOM 727 C C . GLU A 1 88 ? -3.108 5.542 -6.262 1.00 94.19 88 GLU A C 1
ATOM 729 O O . GLU A 1 88 ? -2.410 5.694 -7.267 1.00 94.19 88 GLU A O 1
ATOM 734 N N . ASP A 1 89 ? -3.545 6.586 -5.557 1.00 92.62 89 ASP A N 1
ATOM 735 C CA . ASP A 1 89 ? -3.311 7.991 -5.920 1.00 92.62 89 ASP A CA 1
ATOM 736 C C . ASP A 1 89 ? -1.823 8.373 -5.907 1.00 92.62 89 ASP A C 1
ATOM 738 O O . ASP A 1 89 ? -1.321 9.050 -6.814 1.00 92.62 89 ASP A O 1
ATOM 742 N N . GLN A 1 90 ? -1.074 7.910 -4.902 1.00 90.44 90 GLN A N 1
ATOM 743 C CA . GLN A 1 90 ? 0.365 8.178 -4.825 1.00 90.44 90 GLN A CA 1
ATOM 744 C C . GLN A 1 90 ? 1.152 7.443 -5.912 1.00 90.44 90 GLN A C 1
ATOM 746 O O . GLN A 1 90 ? 2.091 8.006 -6.479 1.00 90.44 90 GLN A O 1
ATOM 751 N N . LEU A 1 91 ? 0.764 6.207 -6.234 1.00 89.31 91 LEU A N 1
ATOM 752 C CA . LEU A 1 91 ? 1.425 5.410 -7.267 1.00 89.31 91 LEU A CA 1
ATOM 753 C C . LEU A 1 91 ? 1.054 5.868 -8.679 1.00 89.31 91 LEU A C 1
ATOM 755 O O . LEU A 1 91 ? 1.916 5.896 -9.562 1.00 89.31 91 LEU A O 1
ATOM 759 N N . SER A 1 92 ? -0.195 6.267 -8.917 1.00 86.62 92 SER A N 1
ATOM 760 C CA . SER A 1 92 ? -0.627 6.839 -10.197 1.00 86.62 92 SER A CA 1
ATOM 761 C C . SER A 1 92 ? 0.061 8.181 -10.476 1.00 86.62 92 SER A C 1
ATOM 763 O O . SER A 1 92 ? 0.332 8.493 -11.636 1.00 86.62 92 SER A O 1
ATOM 765 N N . GLY A 1 93 ? 0.470 8.899 -9.424 1.00 72.50 93 GLY A N 1
ATOM 766 C CA . GLY A 1 93 ? 1.092 10.219 -9.510 1.00 72.50 93 GLY A CA 1
ATOM 767 C C . GLY A 1 93 ? 0.072 11.358 -9.515 1.00 72.50 93 GLY A C 1
ATOM 768 O O . GLY A 1 93 ? 0.466 12.504 -9.735 1.00 72.50 93 GLY A O 1
ATOM 769 N N . ALA A 1 94 ? -1.204 11.060 -9.243 1.00 56.78 94 ALA A N 1
ATOM 770 C CA . ALA A 1 94 ? -2.295 12.032 -9.196 1.00 56.78 94 ALA A CA 1
ATOM 771 C C . ALA A 1 94 ? -1.977 13.209 -8.258 1.00 56.78 94 ALA A C 1
ATOM 773 O O . ALA A 1 94 ? -2.172 14.364 -8.627 1.00 56.78 94 ALA A O 1
ATOM 774 N N . GLN A 1 95 ? -1.343 12.930 -7.115 1.00 51.84 95 GLN A N 1
ATOM 775 C CA . GLN A 1 95 ? -0.988 13.953 -6.129 1.00 51.84 95 GLN A CA 1
ATOM 776 C C . GLN A 1 95 ? 0.060 14.961 -6.648 1.00 51.84 95 GLN A C 1
ATOM 778 O O . GLN A 1 95 ? -0.059 16.160 -6.417 1.00 51.84 95 GLN A O 1
ATOM 783 N N . LYS A 1 96 ? 1.056 14.506 -7.427 1.00 56.97 96 LYS A N 1
ATOM 784 C CA . LYS A 1 96 ? 2.066 15.404 -8.026 1.00 56.97 96 LYS A CA 1
ATOM 785 C C . LYS A 1 96 ? 1.481 16.266 -9.142 1.00 56.97 96 LYS A C 1
ATOM 787 O O . LYS A 1 96 ? 1.916 17.403 -9.334 1.00 56.97 96 LYS A O 1
ATOM 792 N N . VAL A 1 97 ? 0.527 15.716 -9.893 1.00 57.53 97 VAL A N 1
ATOM 793 C CA . VAL A 1 97 ? -0.175 16.434 -10.962 1.00 57.53 97 VAL A CA 1
ATOM 794 C C . VAL A 1 97 ? -1.070 17.516 -10.361 1.00 57.53 97 VAL A C 1
ATOM 796 O O . VAL A 1 97 ? -1.002 18.660 -10.798 1.00 57.53 97 VAL A O 1
ATOM 799 N N . GLU A 1 98 ? -1.835 17.198 -9.318 1.00 57.06 98 GLU A N 1
ATOM 800 C CA . GLU A 1 98 ? -2.709 18.152 -8.632 1.00 57.06 98 GLU A CA 1
ATOM 801 C C . GLU A 1 98 ? -1.931 19.286 -7.941 1.00 57.06 98 GLU A C 1
ATOM 803 O O . GLU A 1 98 ? -2.274 20.455 -8.110 1.00 57.06 98 GLU A O 1
ATOM 808 N N . GLU A 1 99 ? -0.827 18.983 -7.248 1.00 61.97 99 GLU A N 1
ATOM 809 C CA . GLU A 1 99 ? 0.061 19.997 -6.651 1.00 61.97 99 GLU A CA 1
ATOM 810 C C . GLU A 1 99 ? 0.679 20.926 -7.713 1.00 61.97 99 GLU A C 1
ATOM 812 O O . GLU A 1 99 ? 0.713 22.148 -7.539 1.00 61.97 99 GLU A O 1
ATOM 817 N N . SER A 1 100 ? 1.106 20.366 -8.851 1.00 62.28 100 SER A N 1
ATOM 818 C CA . SER A 1 100 ? 1.658 21.142 -9.973 1.00 62.28 100 SER A CA 1
ATOM 819 C C . SER A 1 100 ? 0.599 22.030 -10.642 1.00 62.28 100 SER A C 1
ATOM 821 O O . SER A 1 100 ? 0.879 23.179 -10.993 1.00 62.28 100 SER A O 1
ATOM 823 N N . LEU A 1 101 ? -0.633 21.529 -10.791 1.00 60.78 101 LEU A N 1
ATOM 824 C CA . LEU A 1 101 ? -1.764 22.285 -11.336 1.00 60.78 101 LEU A CA 1
ATOM 825 C C . LEU A 1 101 ? -2.261 23.364 -10.367 1.00 60.78 101 LEU A C 1
ATOM 827 O O . LEU A 1 101 ? -2.638 24.446 -10.805 1.00 60.78 101 LEU A O 1
ATOM 831 N N . SER A 1 102 ? -2.227 23.112 -9.059 1.00 68.56 102 SER A N 1
ATOM 832 C CA . SER A 1 102 ? -2.574 24.094 -8.025 1.00 68.56 102 SER A CA 1
ATOM 833 C C . SER A 1 102 ? -1.627 25.298 -8.043 1.00 68.56 102 SER A C 1
ATOM 835 O O . SER A 1 102 ? -2.086 26.444 -8.027 1.00 68.56 102 SER A O 1
ATOM 837 N N . TRP A 1 103 ? -0.313 25.066 -8.168 1.00 70.69 103 TRP A N 1
ATOM 838 C CA . TRP A 1 103 ? 0.667 26.142 -8.361 1.00 70.69 103 TRP A CA 1
ATOM 839 C C . TRP A 1 103 ? 0.379 26.954 -9.629 1.00 70.69 103 TRP A C 1
ATOM 841 O O . TRP A 1 103 ? 0.326 28.184 -9.573 1.00 70.69 103 TRP A O 1
ATOM 851 N N . TYR A 1 104 ? 0.125 26.274 -10.753 1.00 67.50 104 TYR A N 1
ATOM 852 C CA . TYR A 1 104 ? -0.224 26.925 -12.015 1.00 67.50 104 TYR A CA 1
ATOM 853 C C . TYR A 1 104 ? -1.490 27.785 -11.865 1.00 67.50 104 TYR A C 1
ATOM 855 O O . TYR A 1 104 ? -1.470 28.981 -12.140 1.00 67.50 104 TYR A O 1
ATOM 863 N N . ASN A 1 105 ? -2.57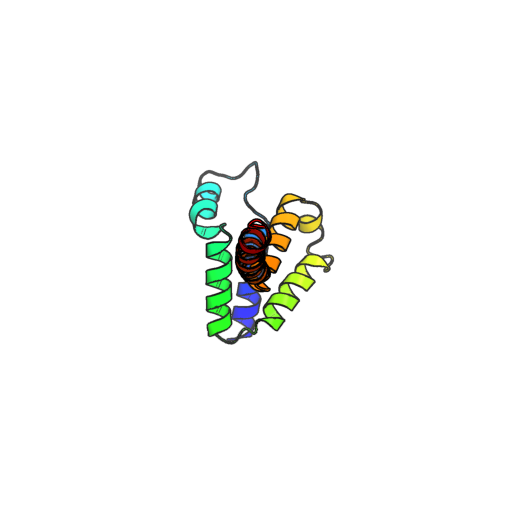7 27.228 -11.334 1.00 73.38 105 ASN A N 1
ATOM 864 C CA . ASN A 1 105 ? -3.848 27.938 -11.179 1.00 73.38 105 ASN A CA 1
ATOM 865 C C . ASN A 1 105 ? -3.749 29.146 -10.231 1.00 73.38 105 ASN A C 1
ATOM 867 O O . ASN A 1 105 ? -4.316 30.200 -10.523 1.00 73.38 105 ASN A O 1
ATOM 871 N N . ASN A 1 106 ? -2.993 29.042 -9.133 1.00 74.00 106 ASN A N 1
ATOM 872 C CA . ASN A 1 106 ? -2.767 30.168 -8.222 1.00 74.00 106 ASN A CA 1
ATOM 873 C C . ASN A 1 106 ? -1.917 31.278 -8.863 1.00 74.00 106 ASN A C 1
ATOM 875 O O . ASN A 1 106 ? -2.271 32.452 -8.754 1.00 74.00 106 ASN A O 1
ATOM 879 N N . ALA A 1 107 ? -0.862 30.929 -9.609 1.00 69.88 107 ALA A N 1
ATOM 880 C CA . ALA A 1 107 ? 0.005 31.903 -10.279 1.00 69.88 107 ALA A CA 1
ATOM 881 C C . ALA A 1 107 ? -0.721 32.738 -11.354 1.00 69.88 107 ALA A C 1
ATOM 883 O O . ALA A 1 107 ? -0.363 33.894 -11.599 1.00 69.88 107 ALA A O 1
ATOM 884 N N . TYR A 1 108 ? -1.746 32.180 -12.003 1.00 59.75 108 TYR A N 1
ATOM 885 C CA . TYR A 1 108 ? -2.563 32.906 -12.982 1.00 59.75 108 TYR A CA 1
ATOM 886 C C . TYR A 1 108 ? -3.731 33.676 -12.347 1.00 59.75 108 TYR A C 1
ATOM 888 O O . TYR A 1 108 ? -4.120 34.717 -12.878 1.00 59.75 108 TYR A O 1
ATOM 896 N N . ARG A 1 109 ? -4.230 33.244 -11.180 1.00 54.97 109 ARG A N 1
ATOM 897 C CA . ARG A 1 109 ? -5.279 33.946 -10.419 1.00 54.97 109 ARG A CA 1
ATOM 898 C C . ARG A 1 109 ? -4.818 35.305 -9.879 1.00 54.97 109 ARG A C 1
ATOM 900 O O . ARG A 1 109 ? -5.601 36.252 -9.850 1.00 54.97 109 ARG A O 1
ATOM 907 N N . GLU A 1 110 ? -3.547 35.430 -9.500 1.00 56.66 110 GLU A N 1
ATOM 908 C CA . GLU A 1 110 ? -2.962 36.695 -9.023 1.00 56.66 110 GLU A CA 1
ATOM 909 C C . GLU A 1 110 ? -2.723 37.713 -10.152 1.00 56.66 110 GLU A C 1
ATOM 911 O O . GLU A 1 110 ? -2.789 38.923 -9.927 1.00 56.66 110 GLU A O 1
ATOM 916 N N . LYS A 1 111 ? -2.510 37.249 -11.391 1.00 55.72 111 LYS A N 1
ATOM 917 C CA . LYS A 1 111 ? -2.309 38.121 -12.562 1.00 55.72 111 LYS A CA 1
ATOM 918 C C . LYS A 1 111 ? -3.608 38.707 -13.113 1.00 55.72 111 LYS A C 1
ATOM 920 O O . LYS A 1 111 ? -3.576 39.795 -13.677 1.00 55.72 111 LYS A O 1
ATOM 925 N N . SER A 1 112 ? -4.744 38.037 -12.918 1.00 55.94 112 SER A N 1
ATOM 926 C CA . SER A 1 112 ? -6.064 38.539 -13.328 1.00 55.94 112 SER A CA 1
ATOM 927 C C . SER A 1 112 ? -6.702 39.519 -12.332 1.00 55.94 112 SER A C 1
ATOM 929 O O . SER A 1 112 ? -7.755 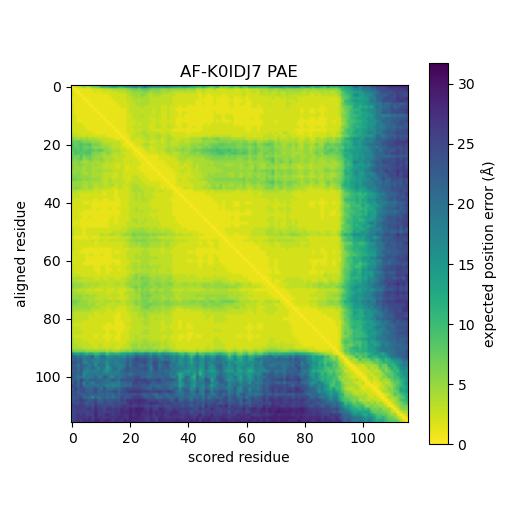40.073 -12.627 1.00 55.94 112 SER A O 1
ATOM 931 N N . GLY A 1 113 ? -6.100 39.729 -11.152 1.00 51.78 113 GLY A N 1
ATOM 932 C CA . GLY A 1 113 ? -6.629 40.604 -10.092 1.00 51.78 113 GLY A CA 1
ATOM 933 C C . GLY A 1 113 ? -6.093 42.042 -10.085 1.00 51.78 113 GLY A C 1
ATOM 934 O O . GLY A 1 113 ? -6.573 42.858 -9.303 1.00 51.78 113 GLY A O 1
ATOM 935 N N . ARG A 1 114 ? -5.116 42.382 -10.938 1.00 52.22 114 ARG A N 1
ATOM 936 C CA . ARG A 1 114 ? -4.668 43.769 -11.156 1.00 52.22 114 ARG A CA 1
ATOM 937 C C . ARG A 1 114 ? -5.305 44.318 -12.427 1.00 52.22 114 ARG A C 1
ATOM 939 O O . ARG A 1 114 ? -4.684 44.320 -13.486 1.00 52.22 114 ARG A O 1
ATOM 946 N N . SER A 1 115 ? -6.547 44.776 -12.308 1.00 45.88 115 SER A N 1
ATOM 947 C CA . SER A 1 115 ? -7.068 45.776 -13.240 1.00 45.88 115 SER A CA 1
ATOM 948 C C . SER A 1 115 ? -6.611 47.146 -12.744 1.00 45.88 115 SER A C 1
ATOM 950 O O . SER A 1 115 ? -6.781 47.442 -11.560 1.00 45.88 115 SER A O 1
ATOM 952 N N . TRP A 1 116 ? -5.972 47.914 -13.627 1.00 46.84 116 TRP A N 1
ATOM 953 C CA . TRP A 1 116 ? -5.674 49.335 -13.426 1.00 46.84 116 TRP A CA 1
ATOM 954 C C . TRP A 1 116 ? -6.961 50.155 -13.345 1.00 46.84 116 TRP A C 1
ATOM 956 O O . TRP A 1 116 ? -7.957 49.723 -13.976 1.00 46.84 116 TRP A O 1
#

Nearest PDB structures (foldseek):
  2jua-assembly1_A  TM=2.301E-01  e=2.292E+00  unclassified

pLDDT: mean 86.51, std 14.24, range [45.88, 97.62]

Sequence (116 aa):
MKAWHLEHVEKTIVRFIKGLSPDASSFEKRNYKKYGTISYCIKQIEYDMKHGVDKTEVMEILRKIRLAANYADLRQNAEAVERLERLEDQLSGAQKVEESLSWYNNAYREKSGRSW

Mean predicted aligned error: 8.39 Å

Organism: Nitrososphaera gargensis (strain Ga9.2) (NCBI:txid1237085)

Radius of gyration: 18.43 Å; Cα contacts (8 Å, |Δi|>4): 74; chains: 1; bounding box: 30×63×37 Å